Protein AF-A0A662UC43-F1 (afdb_monomer_lite)

pLDDT: mean 89.19, std 5.08, range [67.12, 95.44]

Secondary structure (DSSP, 8-state):
-EEEEEEE-S-H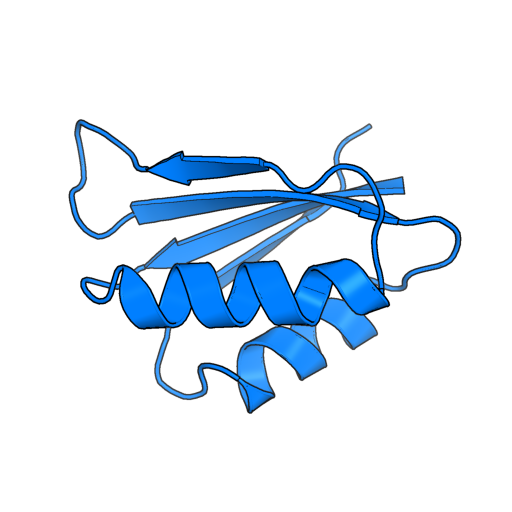HHHHHHHHHHTTT-EEEEEEE-SS-TTEEEEEEE-SS--HHHHHHHHHHH-TTS-EEEEEE-

Radius of gyration: 11.28 Å; chains: 1; bounding box: 32×18×29 Å

Sequence (74 aa):
MKFAVYLVTFSESKVMDLANKLSKFSKNIKVVRSSVIPEFWRILLECEDCRTDDLKTFVEETLPDTWFKIETEE

Foldseek 3Di:
DKKKKKWFALDPVLVVVLQVVCVVFFDDWDKDADPVRNRIIIIMTHGDDDDPVVNVVSCCVSPVPIDMDMDDDD

Structure (mmCIF, N/CA/C/O backbone):
data_AF-A0A662UC43-F1
#
_entry.id   AF-A0A662UC43-F1
#
loop_
_atom_site.group_PDB
_atom_site.id
_atom_site.type_symbol
_atom_site.label_atom_id
_atom_site.label_alt_id
_atom_site.label_comp_id
_atom_site.label_asym_id
_atom_site.label_entity_id
_atom_site.label_seq_id
_atom_site.pdbx_PDB_ins_code
_atom_site.Cartn_x
_atom_site.Cartn_y
_atom_site.Cartn_z
_atom_site.occupancy
_atom_site.B_iso_or_equiv
_atom_site.auth_seq_id
_atom_site.auth_comp_id
_atom_site.auth_asym_id
_atom_site.auth_atom_id
_atom_site.pdbx_PDB_model_num
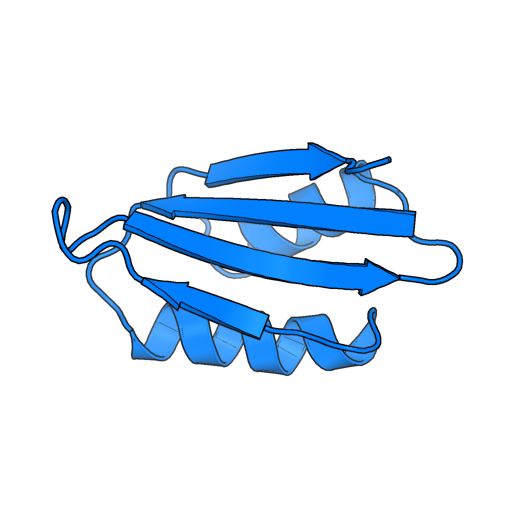ATOM 1 N N . MET A 1 1 ? 8.943 1.073 -13.741 1.00 86.44 1 MET A N 1
ATOM 2 C CA . MET A 1 1 ? 8.039 -0.063 -13.448 1.00 86.44 1 MET A CA 1
ATOM 3 C C . MET A 1 1 ? 6.837 0.450 -12.685 1.00 86.44 1 MET A C 1
ATOM 5 O O . MET A 1 1 ? 7.003 1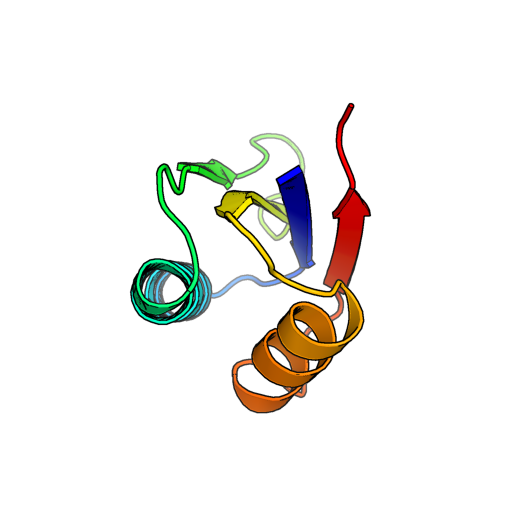.309 -11.823 1.00 86.44 1 MET A O 1
ATOM 9 N N . LYS A 1 2 ? 5.642 -0.045 -13.006 1.00 89.31 2 LYS A N 1
ATOM 10 C CA . LYS A 1 2 ? 4.420 0.320 -12.288 1.00 89.31 2 LYS A CA 1
ATOM 11 C C . LYS A 1 2 ? 4.080 -0.771 -11.285 1.00 89.31 2 LYS A C 1
ATOM 13 O O . LYS A 1 2 ? 4.210 -1.954 -11.590 1.00 89.31 2 LYS A O 1
ATOM 18 N N . PHE A 1 3 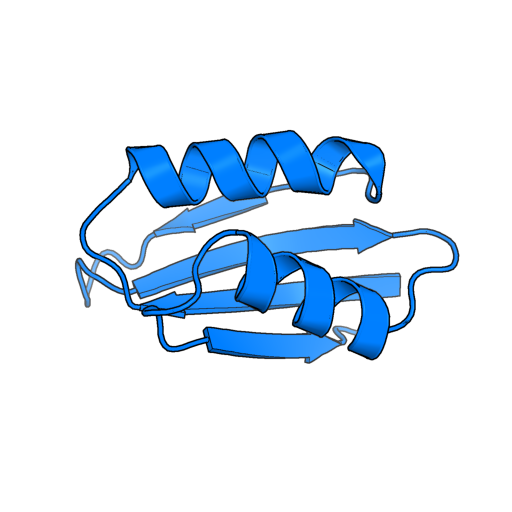? 3.660 -0.370 -10.095 1.00 91.69 3 PHE A N 1
ATOM 19 C CA . PHE A 1 3 ? 3.214 -1.286 -9.055 1.00 91.69 3 PHE A CA 1
ATOM 20 C C . PHE A 1 3 ? 1.846 -0.865 -8.532 1.00 91.69 3 PHE A C 1
ATOM 22 O O . PHE A 1 3 ? 1.558 0.325 -8.380 1.00 91.69 3 PHE A O 1
ATOM 29 N N . ALA A 1 4 ? 1.033 -1.862 -8.204 1.00 92.44 4 ALA A N 1
ATOM 30 C CA . ALA A 1 4 ? -0.199 -1.712 -7.456 1.00 92.44 4 ALA A CA 1
ATOM 31 C C . ALA A 1 4 ? -0.042 -2.393 -6.090 1.00 92.44 4 ALA A C 1
ATOM 33 O O . ALA A 1 4 ? 0.196 -3.597 -6.007 1.00 92.44 4 ALA A O 1
ATOM 34 N N . VAL A 1 5 ? -0.186 -1.617 -5.016 1.00 93.25 5 VAL A N 1
ATOM 35 C CA . VAL A 1 5 ? -0.202 -2.100 -3.631 1.00 93.25 5 VAL A CA 1
ATOM 36 C C . VAL A 1 5 ? -1.647 -2.102 -3.147 1.00 93.25 5 VAL A C 1
ATOM 38 O O . VAL A 1 5 ? -2.276 -1.050 -3.032 1.00 93.25 5 VAL A O 1
ATOM 41 N N . TYR A 1 6 ? -2.177 -3.285 -2.871 1.00 94.19 6 TYR A N 1
ATOM 42 C CA . TYR A 1 6 ? -3.517 -3.498 -2.337 1.00 94.19 6 TYR A CA 1
ATOM 43 C C . TYR A 1 6 ? -3.432 -3.693 -0.831 1.00 94.19 6 TYR A C 1
ATOM 45 O O . TYR A 1 6 ? -2.639 -4.509 -0.371 1.00 94.19 6 TYR A O 1
ATOM 53 N N . LEU A 1 7 ? -4.239 -2.961 -0.071 1.00 93.81 7 LEU A N 1
ATOM 54 C CA . LEU A 1 7 ? -4.193 -2.910 1.390 1.00 93.81 7 LEU A CA 1
ATOM 55 C C . LEU A 1 7 ? -5.613 -3.042 1.940 1.00 93.81 7 LEU A C 1
ATOM 57 O O . LEU A 1 7 ? -6.530 -2.395 1.432 1.00 93.81 7 LEU A O 1
ATOM 61 N N . VAL A 1 8 ? -5.791 -3.834 2.998 1.00 92.50 8 VAL A N 1
ATOM 62 C CA . VAL A 1 8 ? -7.069 -3.933 3.722 1.00 92.50 8 VAL A CA 1
ATOM 63 C C . VAL A 1 8 ? -6.934 -3.256 5.085 1.00 92.50 8 VAL A C 1
ATOM 65 O O . VAL A 1 8 ?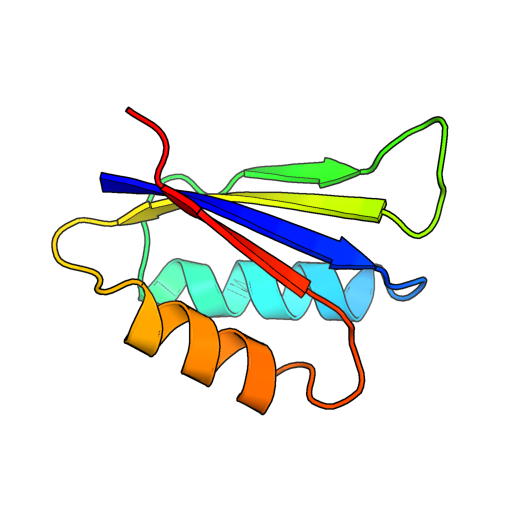 -6.382 -3.829 6.019 1.00 92.50 8 VAL A O 1
ATOM 68 N N . THR A 1 9 ? -7.422 -2.021 5.209 1.00 88.75 9 THR A N 1
ATOM 69 C CA . THR A 1 9 ? -7.371 -1.234 6.448 1.00 88.75 9 THR A CA 1
ATOM 70 C C . THR A 1 9 ? -8.481 -0.181 6.539 1.00 88.75 9 THR A C 1
ATOM 72 O O . THR A 1 9 ? -8.852 0.466 5.560 1.00 88.75 9 THR A O 1
ATOM 75 N N . PHE A 1 10 ? -8.983 0.050 7.755 1.00 83.25 10 PHE A N 1
ATOM 76 C CA . PHE A 1 10 ? -9.952 1.117 8.046 1.00 83.25 10 PHE A CA 1
ATOM 77 C C . PHE A 1 10 ? -9.301 2.495 8.230 1.00 83.25 10 PHE A C 1
ATOM 79 O O . PHE A 1 10 ? -9.988 3.517 8.203 1.00 83.25 10 PHE A O 1
ATOM 86 N N . SER A 1 11 ? -7.986 2.540 8.454 1.00 90.50 11 SER A N 1
ATOM 87 C CA . SER A 1 11 ? -7.286 3.766 8.834 1.00 90.50 11 SER A CA 1
ATOM 88 C C . SER A 1 11 ? -6.743 4.493 7.608 1.00 90.50 11 SER A C 1
ATOM 90 O O . SER A 1 11 ? -5.648 4.213 7.130 1.00 90.50 11 SER A O 1
ATOM 92 N N . GLU A 1 12 ? -7.499 5.477 7.131 1.00 90.69 12 GLU A N 1
ATOM 93 C CA . GLU A 1 12 ? -7.084 6.346 6.024 1.00 90.69 12 GLU A CA 1
ATOM 94 C C . GLU A 1 12 ? -5.770 7.082 6.320 1.00 90.69 12 GLU A C 1
ATOM 96 O O . GLU A 1 12 ? -4.895 7.157 5.463 1.00 90.69 12 GLU A O 1
ATOM 101 N N . SER A 1 13 ? -5.574 7.544 7.558 1.00 92.25 13 SER A N 1
ATOM 102 C CA . SER A 1 13 ? -4.331 8.206 7.970 1.00 92.25 13 SER A CA 1
ATOM 103 C C . SER A 1 13 ? -3.097 7.317 7.791 1.00 92.25 13 SER A C 1
ATOM 105 O O . SER A 1 13 ? -2.069 7.799 7.322 1.00 92.25 13 SER A O 1
ATOM 107 N N . LYS A 1 14 ? -3.201 6.017 8.097 1.00 91.44 14 LYS A N 1
ATOM 108 C CA . LYS A 1 14 ? -2.127 5.037 7.878 1.00 91.44 14 LYS A CA 1
ATOM 109 C C . LYS A 1 14 ? -1.822 4.832 6.392 1.00 91.44 14 LYS A C 1
ATOM 111 O O . LYS A 1 14 ? -0.657 4.743 6.018 1.00 91.44 14 LYS A O 1
ATOM 116 N N . VAL A 1 15 ? -2.852 4.793 5.545 1.00 92.81 15 VAL A N 1
ATOM 117 C CA . VAL A 1 15 ? -2.687 4.669 4.085 1.00 92.81 15 VAL A CA 1
ATOM 118 C C . VAL A 1 15 ? -2.001 5.905 3.512 1.00 92.81 15 VAL A C 1
ATOM 120 O O . VAL A 1 15 ? -1.083 5.782 2.703 1.00 92.81 15 VAL A O 1
ATOM 123 N N . MET A 1 16 ? -2.403 7.095 3.961 1.00 92.75 16 MET A N 1
ATOM 124 C CA . MET A 1 16 ? -1.794 8.348 3.521 1.00 92.75 16 MET A CA 1
ATOM 125 C C . MET A 1 16 ? -0.352 8.493 4.019 1.00 92.75 16 MET A C 1
ATOM 127 O O . MET A 1 16 ? 0.498 8.955 3.263 1.00 92.75 16 MET A O 1
ATOM 131 N N . ASP A 1 17 ? -0.043 8.058 5.244 1.00 92.69 17 ASP A N 1
ATOM 132 C CA . ASP A 1 17 ? 1.337 8.009 5.746 1.00 92.69 17 ASP A CA 1
ATOM 133 C C . ASP A 1 17 ? 2.207 7.053 4.915 1.00 92.69 17 ASP A C 1
ATOM 135 O O . ASP A 1 17 ? 3.298 7.428 4.483 1.00 92.69 17 ASP A O 1
ATOM 139 N N . LEU A 1 18 ? 1.701 5.856 4.592 1.00 92.44 18 LEU A N 1
ATOM 140 C CA . LEU A 1 18 ? 2.386 4.919 3.701 1.00 92.44 18 LEU A CA 1
ATOM 141 C C . LEU A 1 18 ? 2.636 5.540 2.318 1.00 92.44 18 LEU A C 1
ATOM 143 O O . LEU A 1 18 ? 3.767 5.517 1.841 1.00 92.44 18 LEU A O 1
ATOM 147 N N . ALA A 1 19 ? 1.616 6.135 1.694 1.00 92.31 19 ALA A N 1
ATOM 148 C CA . ALA A 1 19 ? 1.745 6.796 0.395 1.00 92.31 19 ALA A CA 1
ATOM 149 C C . ALA A 1 19 ? 2.776 7.937 0.429 1.00 92.31 19 ALA A C 1
ATOM 151 O O . ALA A 1 19 ? 3.632 8.037 -0.451 1.00 92.31 19 ALA A O 1
ATOM 152 N N . ASN A 1 20 ? 2.754 8.758 1.483 1.00 91.31 20 ASN A N 1
ATOM 153 C CA . ASN A 1 20 ? 3.724 9.832 1.677 1.00 91.31 20 ASN A CA 1
ATOM 154 C C . ASN A 1 20 ? 5.146 9.288 1.819 1.00 91.31 20 ASN A C 1
ATOM 156 O O . ASN A 1 20 ? 6.080 9.857 1.257 1.00 91.31 20 ASN A O 1
ATOM 160 N N . LYS A 1 21 ? 5.345 8.174 2.526 1.00 90.50 21 LYS A N 1
ATOM 161 C CA . LYS A 1 21 ? 6.680 7.587 2.654 1.00 90.50 21 LYS A CA 1
ATOM 162 C C . LYS A 1 21 ? 7.144 6.895 1.368 1.00 90.50 21 LYS A C 1
ATOM 164 O O . LYS A 1 21 ? 8.312 7.033 1.009 1.00 90.50 21 LYS A O 1
ATOM 169 N N . LEU A 1 22 ? 6.237 6.242 0.640 1.00 88.94 22 LEU A N 1
ATOM 170 C CA . LEU A 1 22 ? 6.504 5.643 -0.672 1.00 88.94 22 LEU A CA 1
ATOM 171 C C . LEU A 1 22 ? 6.918 6.685 -1.719 1.00 88.94 22 LEU A C 1
ATOM 173 O O . LEU A 1 22 ? 7.628 6.345 -2.667 1.00 88.94 22 LEU A O 1
ATOM 177 N N . SER A 1 23 ? 6.545 7.958 -1.539 1.00 86.56 23 SER A N 1
ATOM 178 C CA . SER A 1 23 ? 6.939 9.045 -2.454 1.00 86.56 23 SER A CA 1
ATOM 179 C C . SER A 1 23 ? 8.449 9.298 -2.485 1.00 86.56 23 SER A C 1
ATOM 181 O O . SER A 1 23 ? 8.959 9.897 -3.425 1.00 86.56 23 SER A O 1
ATOM 183 N N . LYS A 1 24 ? 9.188 8.797 -1.486 1.00 81.31 24 LYS A N 1
ATOM 184 C CA . LYS A 1 24 ? 10.657 8.831 -1.467 1.00 81.31 24 LYS A CA 1
ATOM 185 C C . LYS A 1 24 ? 11.292 7.814 -2.416 1.00 81.31 24 LYS A C 1
ATOM 187 O O . LYS A 1 24 ? 12.433 8.005 -2.817 1.00 81.31 24 LYS A O 1
ATOM 192 N N . PHE A 1 25 ? 10.565 6.750 -2.744 1.00 75.25 25 PHE A N 1
ATOM 193 C CA . PHE A 1 25 ? 11.036 5.642 -3.577 1.00 75.25 25 PHE A CA 1
ATOM 194 C C . PHE A 1 25 ? 10.429 5.674 -4.977 1.00 75.25 25 PHE A C 1
ATOM 196 O O . PHE A 1 25 ? 10.987 5.102 -5.900 1.00 75.25 25 PHE A O 1
ATOM 203 N N . SER A 1 26 ? 9.287 6.336 -5.153 1.00 82.38 26 SER A N 1
ATOM 204 C CA . SER A 1 26 ? 8.524 6.299 -6.396 1.00 82.38 26 SER A CA 1
ATOM 205 C C . SER A 1 26 ? 8.035 7.680 -6.806 1.00 82.38 26 SER A C 1
ATOM 207 O O . SER A 1 26 ? 7.761 8.550 -5.979 1.00 82.38 26 SER A O 1
ATOM 209 N N . LYS A 1 27 ? 7.913 7.868 -8.116 1.00 77.12 27 LYS A N 1
ATOM 210 C CA . LYS A 1 27 ? 7.249 9.011 -8.733 1.00 77.12 27 LYS A CA 1
ATOM 211 C C . LYS A 1 27 ? 5.782 8.625 -8.995 1.00 77.12 27 LYS A C 1
ATOM 213 O O . LYS A 1 27 ? 5.424 7.451 -9.020 1.00 77.12 27 LYS A O 1
ATOM 218 N N . ASN A 1 28 ? 4.912 9.617 -9.177 1.00 85.25 28 ASN A N 1
ATOM 219 C CA . ASN A 1 28 ? 3.520 9.410 -9.609 1.00 85.25 28 ASN A CA 1
ATOM 220 C C . ASN A 1 28 ? 2.688 8.454 -8.726 1.00 85.25 28 ASN A C 1
ATOM 222 O O . ASN A 1 28 ? 2.121 7.475 -9.210 1.00 85.25 28 ASN A O 1
ATOM 226 N N . ILE A 1 29 ? 2.575 8.755 -7.428 1.00 90.06 29 ILE A N 1
ATOM 227 C CA . ILE A 1 29 ? 1.716 7.986 -6.517 1.00 90.06 29 ILE A CA 1
ATOM 228 C C . ILE A 1 29 ? 0.254 8.414 -6.651 1.00 90.06 29 ILE A C 1
ATOM 230 O O . ILE A 1 29 ? -0.070 9.600 -6.572 1.00 90.06 29 ILE A O 1
ATOM 234 N N . LYS A 1 30 ? -0.649 7.439 -6.771 1.00 92.44 30 LYS A N 1
ATOM 235 C CA . LYS A 1 30 ? -2.099 7.642 -6.740 1.00 92.44 30 LYS A CA 1
ATOM 236 C C . LYS A 1 30 ? -2.756 6.673 -5.764 1.00 92.44 30 LYS A C 1
ATOM 238 O O . LYS A 1 30 ? -2.657 5.462 -5.924 1.00 92.44 30 LYS A O 1
ATOM 243 N N . VAL A 1 31 ? -3.486 7.210 -4.791 1.00 93.12 31 VAL A N 1
ATOM 244 C CA . VAL A 1 31 ? -4.259 6.423 -3.821 1.00 93.12 31 VAL A CA 1
ATOM 245 C C . VAL A 1 31 ? -5.716 6.346 -4.275 1.00 93.12 31 VAL A C 1
ATOM 247 O O . VAL A 1 31 ? -6.324 7.360 -4.615 1.00 93.12 31 VAL A O 1
ATOM 250 N N . VAL A 1 32 ? -6.277 5.140 -4.295 1.00 92.94 32 VAL A N 1
ATOM 251 C CA . VAL A 1 32 ? -7.663 4.861 -4.681 1.00 92.94 32 VAL A CA 1
ATOM 252 C C . VAL A 1 32 ? -8.315 4.016 -3.591 1.00 92.94 32 VAL A C 1
ATOM 254 O O . VAL A 1 32 ? -7.783 2.976 -3.209 1.00 92.94 32 VAL A O 1
ATOM 257 N N . ARG A 1 33 ? -9.484 4.437 -3.105 1.00 92.25 33 ARG A N 1
ATOM 258 C CA . ARG A 1 33 ? -10.311 3.657 -2.175 1.00 92.25 33 ARG A CA 1
ATOM 259 C C . ARG A 1 33 ? -11.449 2.987 -2.932 1.00 92.25 33 ARG A C 1
ATOM 261 O O . ARG A 1 33 ? -12.049 3.610 -3.809 1.00 92.25 33 ARG A O 1
ATOM 268 N N . SER A 1 34 ? -11.767 1.742 -2.592 1.00 88.50 34 SER A N 1
ATOM 269 C CA . SER A 1 34 ? -12.980 1.102 -3.101 1.00 88.50 34 SER A CA 1
ATOM 270 C C . SER A 1 34 ? -14.223 1.756 -2.495 1.00 88.50 34 SER A C 1
ATOM 272 O O . SER A 1 34 ? -14.291 1.982 -1.290 1.00 88.50 34 SER A O 1
ATOM 274 N N . SER A 1 35 ? -15.227 2.041 -3.327 1.00 85.69 35 SER A N 1
ATOM 275 C CA . SER A 1 35 ? -16.555 2.471 -2.868 1.00 85.69 35 SER A CA 1
ATOM 276 C C . SER A 1 35 ? -17.434 1.302 -2.416 1.00 85.69 35 SER A C 1
ATOM 278 O O . SER A 1 35 ? -18.428 1.519 -1.731 1.00 85.69 35 SER A O 1
ATOM 280 N N . VAL A 1 36 ? -17.078 0.070 -2.801 1.00 89.12 36 VAL A N 1
ATOM 281 C CA . VAL A 1 36 ? -17.835 -1.153 -2.489 1.00 89.12 36 VAL A CA 1
ATOM 282 C C . VAL A 1 36 ? -17.359 -1.779 -1.176 1.00 89.12 36 VAL A C 1
ATOM 284 O O . VAL A 1 36 ? -18.175 -2.284 -0.412 1.00 89.12 36 VAL A O 1
ATOM 287 N N . ILE A 1 37 ? -16.048 -1.738 -0.912 1.00 87.38 37 ILE A N 1
ATOM 288 C CA . ILE A 1 37 ? -15.418 -2.310 0.287 1.00 87.38 37 ILE A CA 1
ATOM 289 C C . ILE A 1 37 ? -14.673 -1.182 1.015 1.00 87.38 37 ILE A C 1
ATOM 291 O O . ILE A 1 37 ? -13.602 -0.782 0.548 1.00 87.38 37 ILE A O 1
ATOM 295 N N . PRO A 1 38 ? -15.209 -0.649 2.128 1.00 84.44 38 PRO A N 1
ATOM 296 C CA . PRO A 1 38 ? -14.642 0.509 2.825 1.00 84.44 38 PRO A CA 1
ATOM 297 C C . PRO A 1 38 ? -13.181 0.348 3.261 1.00 84.44 38 PRO A C 1
ATOM 299 O O . PRO A 1 38 ? -12.452 1.334 3.372 1.00 84.44 38 PRO A O 1
ATOM 302 N N . GLU A 1 39 ? -12.754 -0.877 3.530 1.00 88.81 39 GLU A N 1
ATOM 303 C CA . GLU A 1 39 ? -11.431 -1.239 4.024 1.00 88.81 39 GLU A CA 1
ATOM 304 C C . GLU 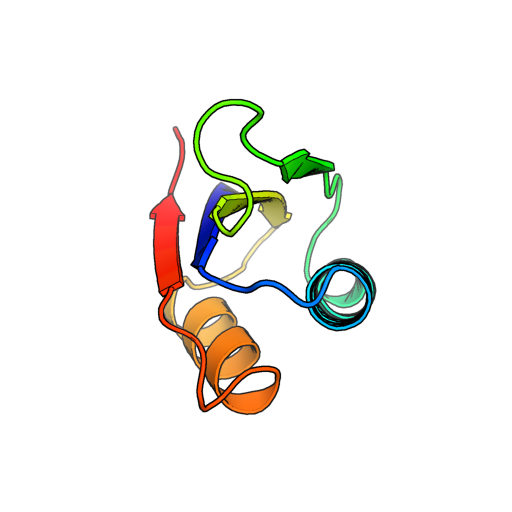A 1 39 ? -10.403 -1.376 2.903 1.00 88.81 39 GLU A C 1
ATOM 306 O O . GLU A 1 39 ? -9.209 -1.440 3.175 1.00 88.81 39 GLU A O 1
ATOM 311 N N . PHE A 1 40 ? -10.838 -1.459 1.646 1.00 94.31 40 PHE A N 1
ATOM 312 C CA . PHE A 1 40 ? -9.943 -1.783 0.546 1.00 94.31 40 PHE A CA 1
ATOM 313 C C . PHE A 1 40 ? -9.345 -0.531 -0.092 1.00 94.31 40 PHE A C 1
ATOM 315 O O . PHE A 1 40 ? -10.051 0.311 -0.663 1.00 94.31 40 PHE A O 1
ATOM 322 N N . TRP A 1 41 ? -8.017 -0.461 -0.054 1.00 95.44 41 TRP A N 1
ATOM 323 C CA . TRP A 1 41 ? -7.212 0.597 -0.644 1.00 95.44 41 TRP A CA 1
ATOM 324 C C . TRP A 1 41 ? -6.273 0.037 -1.701 1.00 95.44 41 TRP A C 1
ATOM 326 O O . TRP A 1 41 ? -5.709 -1.045 -1.556 1.00 95.44 41 TRP A O 1
ATOM 336 N N . ARG A 1 42 ? -6.077 0.814 -2.760 1.00 94.62 42 ARG A N 1
ATOM 337 C CA . ARG A 1 42 ? -5.141 0.536 -3.842 1.00 94.62 42 ARG A CA 1
ATOM 338 C C . ARG A 1 42 ? -4.235 1.745 -4.023 1.00 94.62 42 ARG A C 1
ATOM 340 O O . ARG A 1 42 ? -4.715 2.831 -4.340 1.00 94.62 42 ARG A O 1
ATOM 347 N N . ILE A 1 43 ? -2.935 1.560 -3.833 1.00 93.69 43 ILE A N 1
ATOM 348 C CA . ILE A 1 43 ? -1.910 2.570 -4.098 1.00 93.69 43 ILE A CA 1
ATOM 349 C C . ILE A 1 43 ? -1.206 2.187 -5.394 1.00 93.69 43 ILE A C 1
ATOM 351 O O . ILE A 1 43 ? -0.611 1.118 -5.491 1.00 93.69 43 ILE A O 1
ATOM 355 N N . LEU A 1 44 ? -1.287 3.061 -6.386 1.00 92.94 44 LEU A N 1
ATOM 356 C CA . LEU A 1 44 ? -0.545 2.955 -7.633 1.00 92.94 44 LEU A CA 1
ATOM 357 C C . LEU A 1 44 ? 0.711 3.798 -7.515 1.00 92.94 44 LEU A C 1
ATOM 359 O O . LEU A 1 44 ? 0.631 4.937 -7.058 1.00 92.94 44 LEU A O 1
ATOM 363 N N . LEU A 1 45 ? 1.847 3.255 -7.927 1.00 92.31 45 LEU A N 1
ATOM 364 C CA . LEU A 1 45 ? 3.114 3.973 -7.924 1.00 92.31 45 LEU A CA 1
ATOM 365 C C . LEU A 1 45 ? 3.977 3.585 -9.123 1.00 92.31 45 LEU A C 1
ATOM 367 O O . LEU A 1 45 ? 3.946 2.448 -9.596 1.00 92.31 45 LEU A O 1
ATOM 371 N N . GLU A 1 46 ? 4.771 4.538 -9.596 1.00 90.31 46 GLU A N 1
ATOM 372 C CA . GLU A 1 46 ? 5.724 4.342 -10.678 1.00 90.31 46 GLU A CA 1
ATOM 373 C C . GLU A 1 46 ? 7.140 4.517 -10.129 1.00 90.31 46 GLU A C 1
ATOM 375 O O . GLU A 1 46 ? 7.543 5.601 -9.715 1.00 90.31 46 GLU A O 1
ATOM 380 N N . CYS A 1 47 ? 7.905 3.432 -10.089 1.00 85.88 47 CYS A N 1
ATOM 381 C CA . CYS A 1 47 ? 9.275 3.457 -9.592 1.00 85.88 47 CYS A CA 1
ATOM 382 C C . CYS A 1 47 ? 10.270 3.152 -10.716 1.00 85.88 47 CYS A C 1
ATOM 384 O O . CYS A 1 47 ? 10.090 2.203 -11.488 1.00 85.88 47 CYS A O 1
ATOM 386 N N . GLU A 1 48 ? 11.321 3.962 -10.797 1.00 78.12 48 GLU A N 1
ATOM 387 C CA . GLU A 1 48 ? 12.527 3.686 -11.578 1.00 78.12 48 GLU A CA 1
ATOM 388 C C . GLU A 1 48 ? 13.460 2.884 -10.654 1.00 78.12 48 GLU A C 1
ATOM 390 O O . GLU A 1 48 ? 13.813 3.363 -9.583 1.00 78.12 48 GLU A O 1
ATOM 395 N N . ASP A 1 49 ? 13.778 1.639 -11.021 1.00 78.75 49 ASP A N 1
ATOM 396 C CA . ASP A 1 49 ? 14.690 0.741 -10.285 1.00 78.75 49 ASP A CA 1
ATOM 397 C C . ASP A 1 49 ? 14.259 0.237 -8.883 1.00 78.75 49 ASP A C 1
ATOM 399 O O . ASP A 1 49 ? 15.109 -0.114 -8.066 1.00 78.75 49 ASP A O 1
ATOM 403 N N . CYS A 1 50 ? 12.956 0.093 -8.599 1.00 82.25 50 CYS A N 1
ATOM 404 C CA . CYS A 1 50 ? 12.498 -0.644 -7.403 1.00 82.25 50 CYS A CA 1
ATOM 405 C C . CYS A 1 50 ? 12.404 -2.150 -7.641 1.00 82.25 50 CYS A C 1
ATOM 407 O O . CYS A 1 50 ? 11.879 -2.598 -8.665 1.00 82.25 50 CYS A O 1
ATOM 409 N N . ARG A 1 51 ? 12.760 -2.934 -6.617 1.00 86.00 51 ARG A N 1
ATOM 410 C CA . ARG A 1 51 ? 12.391 -4.350 -6.528 1.00 86.00 51 ARG A CA 1
ATOM 411 C C . ARG A 1 51 ? 11.099 -4.516 -5.735 1.00 86.00 51 ARG A C 1
ATOM 413 O O . ARG A 1 51 ? 10.844 -3.797 -4.770 1.00 86.00 51 ARG A O 1
ATOM 420 N N . THR A 1 52 ? 10.300 -5.510 -6.113 1.00 87.31 52 THR A N 1
ATOM 421 C CA . THR A 1 52 ? 9.061 -5.858 -5.401 1.00 87.31 52 THR A CA 1
ATOM 422 C C . THR A 1 52 ? 9.320 -6.203 -3.931 1.00 87.31 52 THR A C 1
ATOM 424 O O . THR A 1 52 ? 8.520 -5.834 -3.076 1.00 87.31 52 THR A O 1
ATOM 427 N N . ASP A 1 53 ? 10.444 -6.857 -3.625 1.00 89.06 53 ASP A N 1
ATOM 428 C CA . ASP A 1 53 ? 10.810 -7.242 -2.254 1.00 89.06 53 ASP A CA 1
ATOM 429 C C . ASP A 1 53 ? 11.119 -6.034 -1.358 1.00 89.06 53 ASP A C 1
ATOM 431 O O . ASP A 1 53 ? 10.758 -6.036 -0.179 1.00 89.06 53 ASP A O 1
ATOM 435 N N . ASP A 1 54 ? 11.712 -4.974 -1.917 1.00 88.50 54 ASP A N 1
ATOM 436 C CA . ASP A 1 54 ? 11.983 -3.733 -1.181 1.00 88.50 54 ASP A CA 1
ATOM 437 C C . ASP A 1 54 ? 10.661 -3.051 -0.803 1.00 88.50 54 ASP A C 1
ATOM 439 O O . ASP A 1 54 ? 10.457 -2.657 0.345 1.00 88.50 54 ASP A O 1
ATOM 443 N N . LEU A 1 55 ? 9.714 -2.988 -1.749 1.00 89.38 55 LEU A N 1
ATOM 444 C CA . LEU A 1 55 ? 8.362 -2.478 -1.504 1.00 89.38 55 LEU A CA 1
ATOM 445 C C . LEU A 1 55 ? 7.610 -3.326 -0.475 1.00 89.38 55 LEU A C 1
ATOM 447 O O . LEU A 1 55 ? 6.917 -2.781 0.380 1.00 89.38 55 LEU A O 1
ATOM 451 N N . LYS A 1 56 ? 7.745 -4.653 -0.543 1.00 91.19 56 LYS A N 1
ATOM 452 C CA . LYS A 1 56 ? 7.110 -5.573 0.402 1.00 91.19 56 LYS A CA 1
ATOM 453 C C . LYS A 1 56 ? 7.614 -5.337 1.824 1.00 91.19 56 LYS A C 1
ATOM 455 O O . LYS A 1 56 ? 6.802 -5.104 2.715 1.00 91.19 56 LYS A O 1
ATOM 460 N N . THR A 1 57 ? 8.935 -5.316 1.994 1.00 91.75 57 THR A N 1
ATOM 461 C CA . THR A 1 57 ? 9.591 -5.029 3.277 1.00 91.75 57 THR A CA 1
ATOM 462 C C . THR A 1 57 ? 9.138 -3.672 3.816 1.00 91.75 57 THR A C 1
ATOM 464 O O . THR A 1 57 ? 8.741 -3.552 4.970 1.00 91.75 57 THR A O 1
ATOM 467 N N . PHE A 1 58 ? 9.085 -2.659 2.949 1.00 90.44 58 PHE A N 1
ATOM 468 C CA . PHE A 1 58 ? 8.660 -1.313 3.319 1.00 90.44 58 PHE A CA 1
ATOM 469 C C . PHE A 1 58 ? 7.213 -1.246 3.841 1.00 90.44 58 PHE A C 1
ATOM 471 O O . PHE A 1 58 ? 6.919 -0.554 4.825 1.00 90.44 58 PHE A O 1
ATOM 478 N N . VAL A 1 59 ? 6.290 -1.950 3.177 1.00 91.69 59 VAL A N 1
ATOM 479 C CA . VAL A 1 59 ? 4.879 -2.017 3.586 1.00 91.69 59 VAL A CA 1
ATOM 480 C C . VAL A 1 59 ? 4.733 -2.791 4.898 1.00 91.69 59 VAL A C 1
ATOM 482 O O . VAL A 1 59 ? 4.011 -2.319 5.775 1.00 91.69 59 VAL A O 1
ATOM 485 N N . GLU A 1 60 ? 5.448 -3.909 5.070 1.00 92.25 60 GLU A N 1
ATOM 486 C CA . GLU A 1 60 ? 5.458 -4.705 6.311 1.00 92.25 60 GLU A CA 1
ATOM 487 C C . GLU A 1 60 ? 5.975 -3.900 7.508 1.00 92.25 60 GLU A C 1
ATOM 489 O O . GLU A 1 60 ? 5.357 -3.911 8.568 1.00 92.25 60 GLU A O 1
ATOM 494 N N . GLU A 1 61 ? 7.058 -3.140 7.343 1.00 91.38 61 GLU A N 1
ATOM 495 C CA . GLU A 1 61 ? 7.600 -2.294 8.413 1.00 91.38 61 GLU A CA 1
ATOM 496 C C . GLU A 1 61 ? 6.665 -1.131 8.774 1.00 91.38 61 GLU A C 1
ATOM 498 O O . GLU A 1 61 ? 6.570 -0.732 9.937 1.00 91.38 61 GLU A O 1
ATOM 503 N N . THR A 1 62 ? 5.961 -0.571 7.786 1.00 89.62 62 THR A N 1
ATOM 504 C CA . THR A 1 62 ? 5.063 0.571 8.008 1.00 89.62 62 THR A CA 1
ATOM 505 C C . THR A 1 62 ? 3.714 0.138 8.586 1.00 89.62 62 THR A C 1
ATOM 507 O O . THR A 1 62 ? 3.140 0.855 9.410 1.00 89.62 62 THR A O 1
ATOM 510 N N . LEU A 1 63 ? 3.189 -1.013 8.153 1.00 90.44 63 LEU A N 1
ATOM 511 C CA . LEU A 1 63 ? 1.865 -1.536 8.501 1.00 90.44 63 LEU A CA 1
ATOM 512 C C . LEU A 1 63 ? 1.928 -3.044 8.828 1.00 90.44 63 LEU A C 1
ATOM 514 O O . LEU A 1 63 ? 1.320 -3.844 8.114 1.00 90.44 63 LEU A O 1
ATOM 518 N N . PRO A 1 64 ? 2.592 -3.445 9.928 1.00 88.25 64 PRO A N 1
ATOM 519 C CA . PRO A 1 64 ? 2.877 -4.856 10.222 1.00 88.25 64 PRO A CA 1
ATOM 520 C C . PRO A 1 64 ? 1.625 -5.719 10.416 1.00 88.25 64 PRO A C 1
ATOM 522 O O . PRO A 1 64 ? 1.626 -6.902 10.094 1.00 88.25 64 PRO A O 1
ATOM 525 N N . ASP A 1 65 ? 0.531 -5.123 10.893 1.00 88.56 65 ASP A N 1
ATOM 526 C CA . ASP A 1 65 ? -0.719 -5.834 11.191 1.00 88.56 65 ASP A CA 1
ATOM 527 C C . ASP A 1 65 ? -1.743 -5.771 10.043 1.00 88.56 65 ASP A C 1
ATOM 529 O O . ASP A 1 65 ? -2.929 -6.043 10.237 1.00 88.56 65 ASP A O 1
ATOM 533 N N . THR A 1 66 ? -1.336 -5.317 8.855 1.00 89.38 66 THR A N 1
ATOM 534 C CA . THR A 1 66 ? -2.241 -5.093 7.720 1.00 89.38 66 THR A CA 1
ATOM 535 C C . THR A 1 66 ? -2.007 -6.134 6.642 1.00 89.38 66 THR A C 1
ATOM 537 O O . THR A 1 66 ? -0.890 -6.310 6.169 1.00 89.38 66 THR A O 1
ATOM 540 N N . TRP A 1 67 ? -3.075 -6.800 6.204 1.00 92.81 67 TRP A N 1
ATOM 541 C CA . TRP A 1 67 ? -2.983 -7.654 5.025 1.00 92.81 67 TRP A CA 1
ATOM 542 C C . TRP A 1 67 ? -2.778 -6.802 3.771 1.00 92.81 67 TRP A C 1
ATOM 544 O O . TRP A 1 67 ? -3.478 -5.801 3.568 1.00 92.81 67 TRP A O 1
ATOM 554 N N . PHE A 1 68 ? -1.851 -7.224 2.912 1.00 94.25 68 PHE A N 1
ATOM 555 C CA . PHE A 1 68 ? -1.567 -6.540 1.660 1.00 94.25 68 PHE A CA 1
ATOM 556 C C . PHE A 1 68 ? -1.115 -7.498 0.551 1.00 94.25 68 PHE A C 1
ATOM 558 O O . PHE A 1 68 ? -0.680 -8.623 0.801 1.00 94.25 68 PHE A O 1
ATOM 565 N N . LYS A 1 69 ? -1.203 -7.027 -0.695 1.00 94.44 69 LYS A N 1
ATOM 566 C CA . LYS A 1 69 ? -0.671 -7.689 -1.894 1.00 94.44 69 LYS A CA 1
ATOM 567 C C . LYS A 1 69 ? -0.011 -6.647 -2.791 1.00 94.44 69 LYS A C 1
ATOM 569 O O . LYS A 1 69 ? -0.537 -5.548 -2.926 1.00 94.44 69 LYS A O 1
ATOM 574 N N . ILE A 1 70 ? 1.107 -6.994 -3.421 1.00 93.75 70 ILE A N 1
ATOM 575 C CA . ILE A 1 70 ? 1.782 -6.136 -4.404 1.00 93.75 70 ILE A CA 1
ATOM 576 C C . ILE A 1 70 ? 1.771 -6.846 -5.754 1.00 93.75 70 ILE A C 1
ATOM 578 O O . ILE A 1 70 ? 2.116 -8.024 -5.836 1.00 93.75 70 ILE A O 1
ATOM 582 N N . GLU A 1 71 ? 1.367 -6.134 -6.799 1.00 93.44 71 GLU A N 1
ATOM 583 C CA . GLU A 1 71 ? 1.394 -6.602 -8.184 1.00 93.44 71 GLU A CA 1
ATOM 584 C C . GLU A 1 71 ? 2.193 -5.620 -9.042 1.00 93.44 71 GLU A C 1
ATOM 586 O O . GLU A 1 71 ? 2.120 -4.406 -8.843 1.00 93.44 71 GLU A O 1
ATOM 591 N N . THR A 1 72 ? 2.961 -6.142 -9.993 1.00 91.44 72 THR A N 1
ATOM 592 C CA . THR A 1 72 ? 3.603 -5.336 -11.036 1.00 91.44 72 THR A CA 1
ATOM 593 C C . THR A 1 72 ? 2.607 -5.146 -12.179 1.00 91.44 72 THR A C 1
ATOM 595 O O . THR A 1 72 ? 2.004 -6.121 -12.622 1.00 91.44 72 THR A O 1
ATOM 598 N N . GLU A 1 73 ? 2.424 -3.911 -12.643 1.00 81.88 73 GLU A N 1
ATOM 599 C CA . GLU A 1 73 ? 1.613 -3.604 -13.827 1.00 81.88 73 GLU A CA 1
ATOM 600 C C . GLU A 1 73 ? 2.522 -3.414 -15.052 1.00 81.88 73 GLU A C 1
ATOM 602 O O . GLU A 1 73 ? 3.571 -2.766 -14.948 1.00 81.88 73 GLU A O 1
ATOM 607 N N . GLU A 1 74 ? 2.116 -3.993 -16.188 1.00 67.12 74 GLU A N 1
ATOM 608 C CA . GLU A 1 74 ? 2.749 -3.805 -17.507 1.00 67.12 74 GLU A CA 1
ATOM 609 C C . GLU A 1 74 ? 2.456 -2.415 -18.104 1.00 67.12 74 GLU A C 1
ATOM 611 O O . GLU A 1 74 ? 1.322 -1.895 -17.955 1.00 67.12 74 GLU A O 1
#